Protein AF-A0AAJ2NSV7-F1 (afdb_monomer_lite)

Foldseek 3Di:
DDDDPPDDPWDWADQFDLDIDTDDPDPVVLVCCQPPVCVPCVVPDVHDDDDDPPDDDPHHDDDDDDPDQDPVRPDPVNVCVVVVVVHHDPDD

Secondary structure (DSSP, 8-state):
--PPTT--S-EEEEEETTEEEEE-SSHHHHHHHHHH-HHHHTTT-S------TT----------------GGG-SHHHHHHHHTTTS--S--

Organism: Alkalihalophilus pseudofirmus (NCBI:txid79885)

Structure (mmCIF, N/CA/C/O backbone):
data_AF-A0AAJ2NSV7-F1
#
_entry.id   AF-A0AAJ2NSV7-F1
#
loop_
_atom_site.group_PDB
_atom_site.id
_atom_site.type_symbol
_atom_site.label_atom_id
_atom_site.label_alt_id
_atom_site.label_comp_id
_atom_site.label_asym_id
_atom_site.label_entity_id
_atom_site.label_seq_id
_atom_site.pdbx_PDB_ins_code
_atom_site.Cartn_x
_atom_site.Cartn_y
_atom_site.Cartn_z
_atom_site.occupancy
_atom_site.B_iso_or_equiv
_atom_site.auth_seq_id
_atom_site.auth_comp_id
_atom_site.auth_asym_id
_atom_site.auth_atom_id
_atom_site.pdbx_PDB_model_num
ATOM 1 N N . LEU A 1 1 ? 7.832 -6.137 14.475 1.00 38.59 1 LEU A N 1
ATOM 2 C CA . LEU A 1 1 ? 7.037 -5.140 15.220 1.00 38.59 1 LEU A CA 1
ATOM 3 C C . LEU A 1 1 ? 7.894 -3.893 15.324 1.00 38.59 1 LEU A C 1
ATOM 5 O O . LEU A 1 1 ? 8.891 -3.925 16.032 1.00 38.59 1 LEU A O 1
ATOM 9 N N . VAL A 1 2 ? 7.601 -2.871 14.523 1.00 36.31 2 VAL A N 1
ATOM 10 C CA . VAL A 1 2 ? 8.289 -1.580 14.627 1.00 36.31 2 VAL A CA 1
ATOM 11 C C . VAL A 1 2 ? 7.578 -0.815 15.738 1.00 36.31 2 VAL A C 1
ATOM 13 O O . VAL A 1 2 ? 6.395 -0.525 15.601 1.00 36.31 2 VAL A O 1
ATOM 16 N N . LYS A 1 3 ? 8.264 -0.567 16.858 1.00 41.53 3 LYS A N 1
ATOM 17 C CA . LYS A 1 3 ? 7.796 0.358 17.894 1.00 41.53 3 LYS A CA 1
ATOM 18 C C . LYS A 1 3 ? 8.392 1.724 17.583 1.00 41.53 3 LYS A C 1
ATOM 20 O O . LYS A 1 3 ? 9.612 1.852 17.554 1.00 41.53 3 LYS A O 1
ATOM 25 N N . ALA A 1 4 ? 7.538 2.702 17.310 1.00 43.97 4 ALA A N 1
ATOM 26 C CA . ALA A 1 4 ? 7.923 4.106 17.281 1.00 43.97 4 ALA A CA 1
ATOM 27 C C . ALA A 1 4 ? 7.626 4.701 18.663 1.00 43.97 4 ALA A C 1
ATOM 29 O O . ALA A 1 4 ? 6.524 4.513 19.187 1.00 43.97 4 ALA A O 1
ATOM 30 N N . ASP A 1 5 ? 8.605 5.371 19.269 1.00 42.59 5 ASP A N 1
ATOM 31 C CA . ASP A 1 5 ? 8.431 6.023 20.568 1.00 42.59 5 ASP A CA 1
ATOM 32 C C . ASP A 1 5 ? 7.307 7.071 20.489 1.00 42.59 5 ASP A C 1
ATOM 34 O O . ASP A 1 5 ? 7.273 7.890 19.573 1.00 42.59 5 ASP A O 1
ATOM 38 N N . GLY A 1 6 ? 6.360 7.016 21.432 1.00 52.19 6 GLY A N 1
ATOM 39 C CA . GLY A 1 6 ? 5.161 7.870 21.451 1.00 52.19 6 GLY A CA 1
ATOM 40 C C . GLY A 1 6 ? 3.932 7.285 20.743 1.00 52.19 6 GLY A C 1
ATOM 41 O O . GLY A 1 6 ? 2.858 7.878 20.810 1.00 52.19 6 GLY A O 1
ATOM 42 N N . CYS A 1 7 ? 4.048 6.114 20.114 1.00 53.34 7 CYS A N 1
ATOM 43 C CA . CYS A 1 7 ? 2.913 5.402 19.537 1.00 53.34 7 CYS A CA 1
ATOM 44 C C . CYS A 1 7 ? 2.290 4.456 20.588 1.00 53.34 7 CYS A C 1
ATOM 46 O O . CYS A 1 7 ? 3.043 3.775 21.294 1.00 53.34 7 CYS A O 1
ATOM 48 N N . PRO A 1 8 ? 0.949 4.376 20.716 1.00 62.25 8 PRO A N 1
ATOM 49 C CA . PRO A 1 8 ? 0.298 3.316 21.489 1.00 62.25 8 PRO A CA 1
ATOM 50 C C . PRO A 1 8 ? 0.802 1.933 21.035 1.00 62.25 8 PRO A C 1
ATOM 52 O O . PRO A 1 8 ? 1.335 1.802 19.933 1.00 62.25 8 PRO A O 1
ATOM 55 N N . ASP A 1 9 ? 0.634 0.884 21.848 1.00 72.62 9 ASP A N 1
ATOM 56 C CA . ASP A 1 9 ? 0.894 -0.494 21.396 1.00 72.62 9 ASP A CA 1
ATOM 57 C C . ASP A 1 9 ? -0.133 -0.860 20.301 1.00 72.62 9 ASP A C 1
ATOM 59 O O . ASP A 1 9 ? -1.191 -1.422 20.573 1.00 72.62 9 ASP A O 1
ATOM 63 N N . ILE A 1 10 ? 0.162 -0.459 19.061 1.00 84.38 10 ILE A N 1
ATOM 64 C CA . ILE A 1 10 ? -0.654 -0.685 17.870 1.00 84.38 10 ILE A CA 1
ATOM 65 C C . ILE A 1 10 ? -0.099 -1.912 17.153 1.00 84.38 10 ILE A C 1
ATOM 67 O O . ILE A 1 10 ? 1.058 -1.946 16.720 1.00 84.38 10 ILE A O 1
ATOM 71 N N . GLY A 1 11 ? -0.933 -2.937 17.003 1.00 89.19 11 GLY A N 1
ATOM 72 C CA . GLY A 1 11 ? -0.619 -4.066 16.134 1.00 89.19 11 GLY A CA 1
ATOM 73 C C . GLY A 1 11 ? -0.695 -3.638 14.670 1.00 89.19 11 GLY A C 1
ATOM 74 O O . GLY A 1 11 ? -1.614 -2.927 14.285 1.00 89.19 11 GLY A O 1
ATOM 75 N N . VAL A 1 12 ? 0.244 -4.073 13.829 1.00 90.56 12 VAL A N 1
ATOM 76 C CA . VAL A 1 12 ? 0.222 -3.768 12.388 1.00 90.56 12 VAL A CA 1
ATOM 77 C C . VAL A 1 12 ? 0.184 -5.067 11.598 1.00 90.56 12 VAL A C 1
ATOM 79 O O . VAL A 1 12 ? 1.073 -5.909 11.748 1.00 90.56 12 VAL A O 1
ATOM 82 N N . ARG A 1 13 ? -0.826 -5.233 10.736 1.00 90.19 13 ARG A N 1
ATOM 83 C CA . ARG A 1 13 ? -0.926 -6.367 9.803 1.00 90.19 13 ARG A CA 1
ATOM 84 C C . ARG A 1 13 ? -1.001 -5.881 8.368 1.00 90.19 13 ARG A C 1
ATOM 86 O O . ARG A 1 13 ? -1.796 -5.010 8.044 1.00 90.19 13 ARG A O 1
ATOM 93 N N . PHE A 1 14 ? -0.205 -6.478 7.492 1.00 88.31 14 PHE A N 1
ATOM 94 C CA . PHE A 1 14 ? -0.293 -6.208 6.061 1.00 88.31 14 PHE A CA 1
ATOM 95 C C . PHE A 1 14 ? -1.522 -6.903 5.463 1.00 88.31 14 PHE A C 1
ATOM 97 O O . PHE A 1 14 ? -1.728 -8.092 5.705 1.00 88.31 14 PHE A O 1
ATOM 104 N N . LEU A 1 15 ? -2.328 -6.166 4.693 1.00 88.50 15 LEU A N 1
ATOM 105 C CA . LEU A 1 15 ? -3.559 -6.677 4.076 1.00 88.50 15 LEU A CA 1
ATOM 106 C C . LEU A 1 15 ? -3.416 -6.958 2.573 1.00 88.50 15 LEU A C 1
ATOM 108 O O . LEU A 1 15 ? -4.313 -7.550 1.976 1.00 88.50 15 LEU A O 1
ATOM 112 N N . GLY A 1 16 ? -2.298 -6.558 1.963 1.00 86.12 16 GLY A N 1
ATOM 113 C CA . GLY A 1 16 ? -2.094 -6.600 0.515 1.00 86.12 16 GLY A CA 1
ATOM 114 C C . GLY A 1 16 ? -2.152 -5.211 -0.121 1.00 86.12 16 GLY A C 1
ATOM 115 O O . GLY A 1 16 ? -2.662 -4.259 0.470 1.00 86.12 16 GLY A O 1
ATOM 116 N N . GLY A 1 17 ? -1.626 -5.097 -1.342 1.00 86.88 17 GLY A N 1
ATOM 117 C CA . GLY A 1 17 ? -1.506 -3.810 -2.032 1.00 86.88 17 GLY A CA 1
ATOM 118 C C . GLY A 1 17 ? -0.728 -2.801 -1.182 1.00 86.88 17 GLY A C 1
ATOM 119 O O . GLY A 1 17 ? 0.360 -3.114 -0.701 1.00 86.88 17 GLY A O 1
ATOM 120 N N . LEU A 1 18 ? -1.318 -1.625 -0.969 1.00 89.25 18 LEU A N 1
ATOM 121 C CA . LEU A 1 18 ? -0.803 -0.571 -0.086 1.00 89.25 18 LEU A CA 1
ATOM 122 C C . LEU A 1 18 ? -1.631 -0.433 1.206 1.00 89.25 18 LEU A C 1
ATOM 124 O O . LEU A 1 18 ? -1.650 0.625 1.829 1.00 89.25 18 LEU A O 1
ATOM 128 N N . PHE A 1 19 ? -2.328 -1.499 1.615 1.00 91.12 19 PHE A N 1
ATOM 129 C CA . PHE A 1 19 ? -3.211 -1.489 2.780 1.00 91.12 19 PHE A CA 1
ATOM 130 C C . PHE A 1 19 ? -2.597 -2.215 3.980 1.00 91.12 19 PHE A C 1
ATOM 132 O O . PHE A 1 19 ? -2.062 -3.325 3.876 1.00 91.12 19 PHE A O 1
ATOM 139 N N . VAL A 1 20 ? -2.752 -1.607 5.154 1.00 92.06 20 VAL A N 1
ATOM 140 C CA . VAL A 1 20 ? -2.413 -2.195 6.453 1.00 92.06 20 VAL A CA 1
ATOM 141 C C . VAL A 1 20 ? -3.594 -2.072 7.409 1.00 92.06 20 VAL A C 1
ATOM 143 O O . VAL A 1 20 ? -4.364 -1.116 7.345 1.00 92.06 20 VAL A O 1
ATOM 146 N N . LEU A 1 21 ? -3.727 -3.040 8.308 1.00 92.81 21 LEU A N 1
ATOM 147 C CA . LEU A 1 21 ? -4.627 -2.986 9.449 1.00 92.81 21 LEU A CA 1
ATOM 148 C C . LEU A 1 21 ? -3.844 -2.539 10.677 1.00 92.81 21 LEU A C 1
ATOM 150 O O . LEU A 1 21 ? -2.823 -3.145 11.009 1.00 92.81 21 LEU A O 1
ATOM 154 N N . LEU A 1 22 ? -4.363 -1.519 11.352 1.00 92.56 22 LEU A N 1
ATOM 155 C CA . LEU A 1 22 ? -3.900 -1.078 12.660 1.00 92.56 22 LEU A CA 1
ATOM 156 C C . LEU A 1 22 ? -4.849 -1.639 13.727 1.00 92.56 22 LEU A C 1
ATOM 158 O O . LEU A 1 22 ? -6.052 -1.380 13.695 1.00 92.56 22 LEU A O 1
ATOM 162 N N . GLU A 1 23 ? -4.316 -2.440 14.644 1.00 91.88 23 GLU A N 1
ATOM 163 C CA . GLU A 1 23 ? -5.052 -3.064 15.742 1.00 91.88 23 GLU A CA 1
ATOM 164 C C . GLU A 1 23 ? -4.828 -2.281 17.030 1.00 91.88 23 GLU A C 1
ATOM 166 O O . GLU A 1 23 ? -3.694 -2.103 17.471 1.00 91.88 23 GLU A O 1
ATOM 171 N N . PHE A 1 24 ? -5.928 -1.851 17.639 1.00 90.75 24 PHE A N 1
ATOM 172 C CA . PHE A 1 24 ? -5.952 -1.128 18.905 1.00 90.75 24 PHE A CA 1
ATOM 173 C C . PHE A 1 24 ? -6.606 -1.993 19.983 1.00 90.75 24 PHE A C 1
A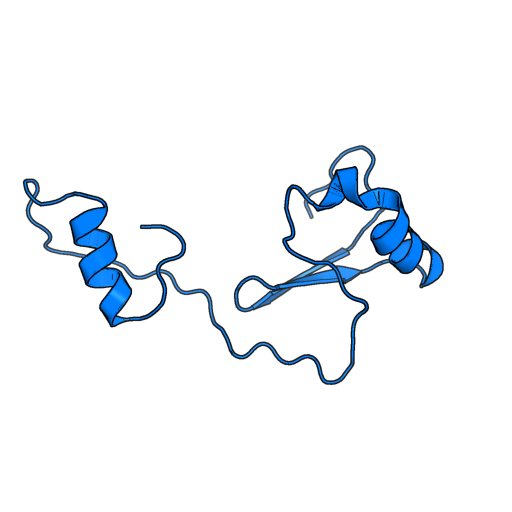TOM 175 O O . PHE A 1 24 ? -7.404 -2.881 19.677 1.00 90.75 24 PHE A O 1
ATOM 182 N N . ASN A 1 25 ? -6.294 -1.709 21.248 1.00 89.19 25 ASN A N 1
ATOM 183 C CA . ASN A 1 25 ? -6.867 -2.430 22.388 1.00 89.19 25 ASN A CA 1
ATOM 184 C C . ASN A 1 25 ? -8.377 -2.197 22.538 1.00 89.19 25 ASN A C 1
ATOM 186 O O . ASN A 1 25 ? -9.100 -3.085 22.986 1.00 89.19 25 ASN A O 1
ATOM 190 N N . ASP A 1 26 ? -8.849 -1.009 22.161 1.00 89.81 26 ASP A N 1
ATOM 191 C CA . ASP A 1 26 ? -10.247 -0.619 22.255 1.00 89.81 26 ASP A CA 1
ATOM 192 C C . ASP A 1 26 ? -10.651 0.334 21.119 1.00 89.81 26 ASP A C 1
ATOM 194 O O . ASP A 1 26 ? -9.824 0.913 20.409 1.00 89.81 26 ASP A O 1
ATOM 198 N N . GLU A 1 27 ? -11.964 0.469 20.930 1.00 91.00 27 GLU A N 1
ATOM 199 C CA . GLU A 1 27 ? -12.542 1.303 19.877 1.00 91.00 27 GLU A CA 1
ATOM 200 C C . GLU A 1 27 ? -12.308 2.804 20.110 1.00 91.00 27 GLU A C 1
ATOM 202 O O . GLU A 1 27 ? -12.189 3.560 19.144 1.00 91.00 27 GLU A O 1
ATOM 207 N N . ALA A 1 28 ? -12.232 3.247 21.368 1.00 91.62 28 ALA A N 1
ATOM 208 C CA . ALA A 1 28 ? -12.038 4.655 21.687 1.00 91.62 28 ALA A CA 1
ATOM 209 C C . ALA A 1 28 ? -10.642 5.118 21.252 1.00 91.62 28 ALA A C 1
ATOM 211 O O . ALA A 1 28 ? -10.538 6.147 20.593 1.00 91.62 28 ALA A O 1
ATOM 212 N N . GLY A 1 29 ? -9.602 4.322 21.515 1.00 90.06 29 GLY A N 1
ATOM 213 C CA . GLY A 1 29 ? -8.238 4.585 21.062 1.00 90.06 29 GLY A CA 1
ATOM 214 C C . GLY A 1 29 ? -8.103 4.590 19.538 1.00 90.06 29 GLY A C 1
ATOM 215 O O . GLY A 1 29 ? -7.415 5.446 18.989 1.00 90.06 29 GLY A O 1
ATOM 216 N N . ALA A 1 30 ? -8.808 3.696 18.835 1.00 91.19 30 ALA A N 1
ATOM 217 C CA . ALA A 1 30 ? -8.830 3.710 17.371 1.00 91.19 30 ALA A CA 1
ATOM 218 C C . ALA A 1 30 ? -9.483 4.990 16.819 1.00 91.19 30 ALA A C 1
ATOM 220 O O . ALA A 1 30 ? -8.948 5.620 15.908 1.00 91.19 30 ALA A O 1
ATOM 221 N N . ASN A 1 31 ? -10.630 5.392 17.376 1.00 92.62 31 ASN A N 1
ATOM 222 C CA . ASN A 1 31 ? -11.326 6.608 16.953 1.00 92.62 31 ASN A CA 1
ATOM 223 C C . ASN A 1 31 ? -10.520 7.872 17.284 1.00 92.62 31 ASN A C 1
ATOM 225 O O . ASN A 1 31 ? -10.457 8.782 16.460 1.00 92.62 31 ASN A O 1
ATOM 229 N N . ASP A 1 32 ? -9.886 7.919 18.457 1.00 91.56 32 ASP A N 1
ATOM 230 C CA . ASP A 1 32 ? -9.011 9.017 18.869 1.00 91.56 32 ASP A CA 1
ATOM 231 C C . AS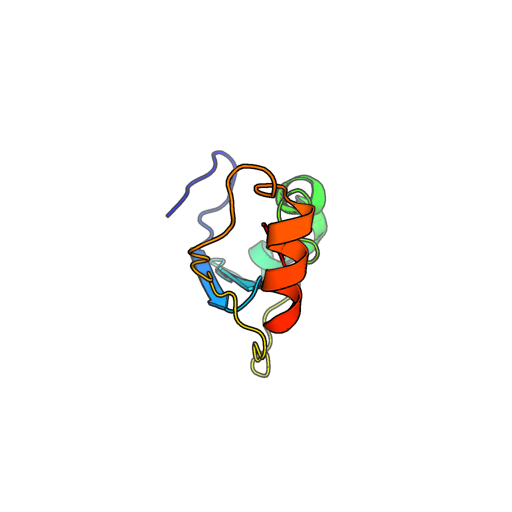P A 1 32 ? -7.816 9.157 17.920 1.00 91.56 32 ASP A C 1
ATOM 233 O O . ASP A 1 32 ? -7.570 10.241 17.398 1.00 91.56 32 ASP A O 1
ATOM 237 N N . PHE A 1 33 ? -7.154 8.048 17.577 1.00 90.62 33 PHE A N 1
ATOM 238 C CA . PHE A 1 33 ? -6.034 8.062 16.636 1.00 90.62 33 PHE A CA 1
ATOM 239 C C . PHE A 1 33 ? -6.446 8.568 15.245 1.00 90.62 33 PHE A C 1
ATOM 241 O O . PHE A 1 33 ? -5.736 9.365 14.632 1.00 90.62 33 PHE A O 1
ATOM 248 N N . ILE A 1 34 ? -7.619 8.160 14.751 1.00 91.38 34 ILE A N 1
ATOM 249 C CA . ILE A 1 34 ? -8.144 8.611 13.452 1.00 91.38 34 ILE A CA 1
ATOM 250 C C . ILE A 1 34 ? -8.467 10.114 13.464 1.00 91.38 34 ILE A C 1
ATOM 252 O O . ILE A 1 34 ? -8.186 10.802 12.484 1.00 91.38 34 ILE A O 1
ATOM 256 N N . LEU A 1 35 ? -9.075 10.624 14.539 1.00 91.56 35 LEU A N 1
ATOM 257 C CA . LEU A 1 35 ? -9.628 11.983 14.581 1.00 91.56 35 LEU A CA 1
ATOM 258 C C . LEU A 1 35 ? -8.637 13.034 15.091 1.00 91.56 35 LEU A C 1
ATOM 260 O O . LEU A 1 35 ? -8.623 14.152 14.579 1.00 91.56 35 LEU A O 1
ATOM 264 N N . ASN A 1 36 ? -7.830 12.680 16.089 1.00 91.88 36 ASN A N 1
ATOM 265 C CA . ASN A 1 36 ? -7.058 13.625 16.894 1.00 91.88 36 ASN A CA 1
ATOM 266 C C . ASN A 1 36 ? -5.541 13.491 16.714 1.00 91.88 36 ASN A C 1
ATOM 268 O O . ASN A 1 36 ? -4.819 14.398 17.110 1.00 91.88 36 ASN A O 1
ATOM 272 N N . SER A 1 37 ? -5.050 12.407 16.105 1.00 89.56 37 SER A N 1
ATOM 273 C CA . SER A 1 37 ? -3.609 12.151 15.911 1.00 89.56 37 SER A CA 1
ATOM 274 C C . SER A 1 37 ? -3.164 12.241 14.449 1.00 89.56 37 SER A C 1
ATOM 276 O O . SER A 1 37 ? -2.259 11.522 14.019 1.00 89.56 37 SER A O 1
ATOM 278 N N . LYS A 1 38 ? -3.829 13.083 13.652 1.00 89.38 38 LYS A N 1
ATOM 279 C CA . LYS A 1 38 ? -3.573 13.194 12.209 1.00 89.38 38 LYS A CA 1
ATOM 280 C C . LYS A 1 38 ? -2.127 13.569 11.886 1.00 89.38 38 LYS A C 1
ATOM 282 O O . LYS A 1 38 ? -1.544 12.985 10.981 1.00 89.38 38 LYS A O 1
ATOM 287 N N . ASP A 1 39 ? -1.551 14.469 12.669 1.00 89.81 39 ASP A N 1
ATOM 288 C CA . ASP A 1 39 ? -0.153 14.905 12.602 1.00 89.81 39 ASP A CA 1
ATOM 289 C C . ASP A 1 39 ? 0.855 13.749 12.720 1.00 89.81 39 ASP A C 1
ATOM 291 O O . ASP A 1 39 ? 1.963 13.820 12.185 1.00 89.81 39 ASP A O 1
ATOM 295 N N . ILE A 1 40 ? 0.466 12.660 13.387 1.00 87.25 40 ILE A N 1
ATOM 296 C CA . ILE A 1 40 ? 1.303 11.472 13.551 1.00 87.25 40 ILE A CA 1
ATOM 297 C C . ILE A 1 40 ? 1.255 10.604 12.293 1.00 87.25 40 ILE A C 1
ATOM 299 O O . ILE A 1 40 ? 2.294 10.197 11.772 1.00 87.25 40 ILE A O 1
ATOM 303 N N . TRP A 1 41 ? 0.054 10.283 11.808 1.00 88.31 41 TRP A N 1
ATOM 304 C CA . TRP A 1 41 ? -0.120 9.238 10.798 1.00 88.31 41 TRP A CA 1
ATOM 305 C C . TRP A 1 41 ? -0.175 9.744 9.354 1.00 88.31 41 TRP A C 1
ATOM 307 O O . TRP A 1 41 ? 0.045 8.951 8.435 1.00 88.31 41 TRP A O 1
ATOM 317 N N . GLU A 1 42 ? -0.425 11.036 9.120 1.00 91.50 42 GLU A N 1
ATOM 318 C CA . GLU A 1 42 ? -0.578 11.592 7.764 1.00 91.50 42 GLU A CA 1
ATOM 319 C C . GLU A 1 42 ? 0.702 11.521 6.921 1.00 91.50 42 GLU A C 1
ATOM 321 O O . GLU A 1 42 ? 0.640 11.514 5.694 1.00 91.50 42 GLU A O 1
ATOM 326 N N . ASN A 1 43 ? 1.862 11.393 7.570 1.00 89.06 43 ASN A N 1
ATOM 327 C CA . ASN A 1 43 ? 3.145 11.211 6.891 1.00 89.06 43 ASN A CA 1
ATOM 328 C C . ASN A 1 43 ? 3.309 9.816 6.268 1.00 89.06 43 ASN A C 1
ATOM 330 O O . ASN A 1 43 ? 4.195 9.620 5.436 1.00 89.06 43 ASN A O 1
ATOM 334 N N . TRP A 1 44 ? 2.506 8.836 6.689 1.00 88.12 44 TRP A N 1
ATOM 335 C CA . TRP A 1 44 ? 2.641 7.437 6.267 1.00 88.12 44 TRP A CA 1
ATOM 336 C C . TRP A 1 44 ? 1.414 6.920 5.524 1.00 88.12 44 TRP A C 1
ATOM 338 O O . TRP A 1 44 ? 1.546 6.060 4.654 1.00 88.12 44 TRP A O 1
ATOM 348 N N . PHE A 1 45 ? 0.227 7.433 5.852 1.00 91.00 45 PHE A N 1
ATOM 349 C CA . PHE A 1 45 ? -1.032 6.959 5.294 1.00 91.00 45 PHE A CA 1
ATOM 350 C C . PHE A 1 45 ? -1.788 8.088 4.609 1.00 91.00 45 PHE A C 1
ATOM 352 O O . PHE A 1 45 ? -2.032 9.144 5.187 1.00 91.00 45 PHE A O 1
ATOM 359 N N . THR A 1 46 ? -2.240 7.821 3.386 1.00 91.00 46 THR A N 1
ATOM 360 C CA . THR A 1 46 ? -3.106 8.740 2.635 1.00 91.00 46 THR A CA 1
ATOM 361 C C . THR A 1 46 ? -4.494 8.865 3.264 1.00 91.00 46 THR A C 1
ATOM 363 O O . THR A 1 46 ? -5.138 9.904 3.142 1.00 91.00 46 THR A O 1
ATOM 366 N N . SER A 1 47 ? -4.967 7.818 3.944 1.00 91.56 47 SER A N 1
ATOM 367 C CA . SER A 1 47 ? -6.219 7.825 4.697 1.00 91.56 47 SER A CA 1
ATOM 368 C C . SER A 1 47 ? -6.206 6.762 5.791 1.00 91.56 47 SER A C 1
ATOM 370 O O . SER A 1 47 ? -5.605 5.700 5.624 1.00 91.56 47 SER A O 1
ATOM 372 N N . LEU A 1 48 ? -6.914 7.035 6.886 1.00 93.00 48 LEU A N 1
ATOM 373 C CA . LEU A 1 48 ? -7.273 6.046 7.894 1.00 93.00 48 LEU A CA 1
ATOM 374 C C . LEU A 1 48 ? -8.791 5.979 8.015 1.00 93.00 48 LEU A C 1
ATOM 376 O O . LEU A 1 48 ? -9.469 6.999 8.130 1.00 93.00 48 LEU A O 1
ATOM 380 N N . VAL A 1 49 ? -9.320 4.760 7.993 1.00 91.62 49 VAL A N 1
ATOM 381 C CA . VAL A 1 49 ? -10.752 4.483 8.117 1.00 91.62 49 VAL A CA 1
ATOM 382 C C . VAL A 1 49 ? -10.972 3.352 9.109 1.00 91.62 49 VAL A C 1
ATOM 384 O O . VAL A 1 49 ? -10.134 2.462 9.258 1.00 91.62 49 VAL A O 1
ATOM 387 N N . LYS A 1 50 ? -12.120 3.370 9.788 1.00 93.12 50 LYS A N 1
ATOM 388 C CA . LYS A 1 50 ? -12.504 2.286 10.691 1.00 93.12 50 LYS A CA 1
ATOM 389 C C . LYS A 1 50 ? -12.711 0.993 9.896 1.00 93.12 50 LYS A C 1
ATOM 391 O O . LYS A 1 50 ? -13.354 1.009 8.847 1.00 93.12 50 LYS A O 1
ATOM 396 N N . TRP A 1 51 ? -12.197 -0.120 10.418 1.00 91.12 51 TRP A N 1
ATOM 397 C CA . TRP A 1 51 ? -12.315 -1.435 9.786 1.00 91.12 51 TRP A CA 1
ATOM 398 C C . TRP A 1 51 ? -13.775 -1.834 9.526 1.00 91.12 51 TRP A C 1
ATOM 400 O O . TRP A 1 51 ? -14.637 -1.688 10.399 1.00 91.12 51 TRP A O 1
ATOM 410 N N . GLN A 1 52 ? -14.032 -2.400 8.345 1.00 89.31 52 GLN A N 1
ATOM 411 C CA . GLN A 1 52 ? -15.330 -2.942 7.943 1.00 89.31 52 GLN A CA 1
ATOM 412 C C . GLN A 1 52 ? -15.175 -4.400 7.496 1.00 89.31 52 GLN A C 1
ATOM 414 O O . GLN A 1 52 ? -14.170 -4.776 6.897 1.00 89.31 52 GLN A O 1
ATOM 419 N N . LYS A 1 53 ? -16.162 -5.248 7.811 1.00 88.50 53 LYS A N 1
ATOM 420 C CA . LYS A 1 53 ? -16.089 -6.705 7.568 1.00 88.50 53 LYS A CA 1
ATOM 421 C C . LYS A 1 53 ? -16.077 -7.087 6.085 1.00 88.50 53 LYS A C 1
ATOM 423 O O . LYS A 1 53 ? -15.655 -8.187 5.753 1.00 88.50 53 LYS A O 1
ATOM 428 N N . ASP A 1 54 ? -16.578 -6.215 5.227 1.00 90.00 54 ASP A N 1
ATOM 429 C CA . ASP A 1 54 ? -16.644 -6.360 3.774 1.00 90.00 54 ASP A CA 1
ATOM 430 C C . ASP A 1 54 ? -15.408 -5.792 3.059 1.00 90.00 54 ASP A C 1
ATOM 432 O O . ASP A 1 54 ? -15.297 -5.898 1.833 1.00 90.00 54 ASP A O 1
ATOM 436 N N . PHE A 1 55 ? -14.443 -5.244 3.808 1.00 88.31 55 PHE A N 1
ATOM 437 C CA . PHE A 1 55 ? -13.190 -4.769 3.242 1.00 88.31 55 PHE A CA 1
ATOM 438 C C . PHE A 1 55 ? -12.456 -5.904 2.519 1.00 88.31 55 PHE A C 1
ATOM 440 O O . PHE A 1 55 ? -12.119 -6.936 3.099 1.00 88.31 55 PHE A O 1
ATOM 447 N N . THR A 1 56 ? -12.193 -5.695 1.230 1.00 87.44 56 THR A N 1
ATOM 448 C CA . THR A 1 56 ? -11.513 -6.665 0.369 1.00 87.44 56 THR A CA 1
ATOM 449 C C . THR A 1 56 ? -10.443 -5.954 -0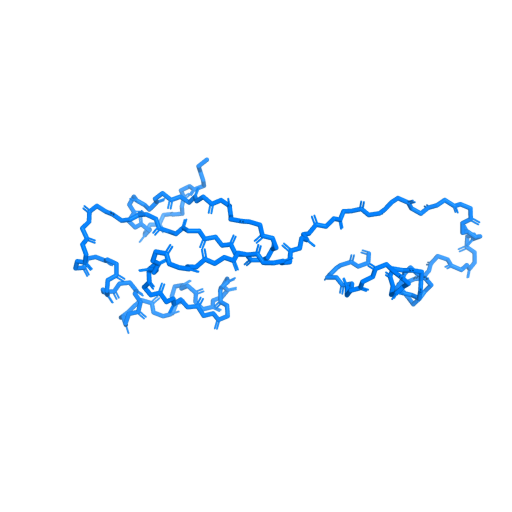.446 1.00 87.44 56 THR A C 1
ATOM 451 O O . THR A 1 56 ? -10.755 -5.073 -1.247 1.00 87.44 56 THR A O 1
ATOM 454 N N . VAL A 1 57 ? -9.186 -6.377 -0.299 1.00 86.12 57 VAL A N 1
ATOM 455 C CA . VAL A 1 57 ? -8.085 -5.882 -1.132 1.00 86.12 57 VAL A CA 1
ATOM 456 C C . VAL A 1 57 ? -8.089 -6.627 -2.465 1.00 86.12 57 VAL A C 1
ATOM 458 O O . VAL A 1 57 ? -7.924 -7.846 -2.508 1.00 86.12 57 VAL A O 1
ATOM 461 N N . LYS A 1 58 ? -8.286 -5.894 -3.564 1.00 82.50 58 LYS A N 1
ATOM 462 C CA . LYS A 1 58 ? -8.221 -6.449 -4.930 1.00 82.50 58 LYS A CA 1
ATOM 463 C C . LYS A 1 58 ? -6.848 -6.275 -5.579 1.00 82.50 58 LYS A C 1
ATOM 465 O O . LYS A 1 58 ? -6.518 -6.996 -6.517 1.00 82.50 58 LYS A O 1
ATOM 470 N N . GLU A 1 59 ? -6.064 -5.334 -5.075 1.00 82.88 59 GLU A N 1
ATOM 471 C CA . GLU A 1 59 ? -4.750 -4.979 -5.600 1.00 82.88 59 GLU A CA 1
ATOM 472 C C . GLU A 1 59 ? -3.645 -5.845 -4.990 1.00 82.88 59 GLU A C 1
ATOM 474 O O . GLU A 1 59 ? -3.774 -6.398 -3.895 1.00 82.88 59 GLU A O 1
ATOM 479 N N . ARG A 1 60 ? -2.529 -5.977 -5.707 1.00 84.88 60 ARG A N 1
ATOM 480 C CA . ARG A 1 60 ? -1.355 -6.717 -5.242 1.00 84.88 60 ARG A CA 1
ATOM 481 C C . ARG A 1 60 ? -0.110 -5.896 -5.505 1.00 84.88 60 ARG A C 1
ATOM 483 O O . ARG A 1 60 ? 0.054 -5.366 -6.597 1.00 84.88 60 ARG A O 1
ATOM 490 N N . LEU A 1 61 ? 0.774 -5.856 -4.515 1.00 88.62 61 LEU A N 1
ATOM 491 C CA . LEU A 1 61 ? 2.124 -5.352 -4.698 1.00 88.62 61 LEU A CA 1
ATOM 492 C C . LEU A 1 61 ? 3.006 -6.521 -5.140 1.00 88.62 61 LEU A C 1
ATOM 494 O O . LEU A 1 61 ? 3.018 -7.570 -4.492 1.00 88.62 61 LEU A O 1
ATOM 498 N N . ALA A 1 62 ? 3.710 -6.353 -6.252 1.00 89.44 62 ALA A N 1
ATOM 499 C CA . ALA A 1 62 ? 4.636 -7.344 -6.777 1.00 89.44 62 ALA A CA 1
ATOM 500 C C . ALA A 1 62 ? 5.945 -6.663 -7.174 1.00 89.44 62 ALA A C 1
ATOM 502 O O . ALA A 1 62 ? 5.946 -5.524 -7.631 1.00 89.44 62 ALA A O 1
ATOM 503 N N . SER A 1 63 ? 7.054 -7.380 -7.006 1.00 91.25 63 SER A N 1
ATOM 504 C CA . SER A 1 63 ? 8.353 -6.969 -7.530 1.00 91.25 63 SER A CA 1
ATOM 505 C C . SER A 1 63 ? 8.625 -7.751 -8.808 1.00 91.25 63 SER A C 1
ATOM 507 O O . SER A 1 63 ? 8.454 -8.972 -8.840 1.00 91.25 63 SER A O 1
ATOM 509 N N . ILE A 1 64 ? 9.016 -7.042 -9.863 1.00 92.19 64 ILE A N 1
ATOM 510 C CA . ILE A 1 64 ? 9.433 -7.640 -11.129 1.00 92.19 64 ILE A CA 1
ATOM 511 C C . ILE A 1 64 ? 10.951 -7.558 -11.243 1.00 92.19 64 ILE A C 1
ATOM 513 O O . ILE A 1 64 ? 11.561 -6.552 -10.891 1.00 92.19 64 ILE A O 1
ATOM 517 N N . LEU A 1 65 ? 11.561 -8.624 -11.750 1.00 94.56 65 LEU A N 1
ATOM 518 C CA . LEU A 1 65 ? 12.994 -8.667 -12.001 1.00 94.56 65 LEU A CA 1
ATOM 519 C C . LEU A 1 65 ? 13.241 -8.452 -13.495 1.00 94.56 65 LEU A C 1
ATOM 521 O O . LEU A 1 65 ? 12.798 -9.247 -14.323 1.00 94.56 65 LEU A O 1
ATOM 525 N N . ILE A 1 66 ? 13.932 -7.365 -13.834 1.00 93.81 66 ILE A N 1
ATOM 526 C CA . ILE A 1 66 ? 14.199 -6.969 -15.218 1.00 93.81 66 ILE A CA 1
ATOM 527 C C . ILE A 1 66 ? 15.645 -7.333 -15.570 1.00 93.81 66 ILE A C 1
ATOM 529 O O . ILE A 1 66 ? 16.591 -6.905 -14.910 1.00 93.81 66 ILE A O 1
ATOM 533 N N . HIS A 1 67 ? 15.825 -8.107 -16.640 1.00 94.88 67 HIS A N 1
ATOM 534 C CA . HIS A 1 67 ? 17.134 -8.524 -17.142 1.00 94.88 67 HIS A CA 1
ATOM 535 C C . HIS A 1 67 ? 17.360 -8.051 -18.579 1.00 94.88 67 HIS A C 1
ATOM 537 O O . HIS A 1 67 ? 16.415 -7.875 -19.342 1.00 94.88 67 HIS A O 1
ATOM 543 N N . GLY A 1 68 ? 18.631 -7.895 -18.961 1.00 95.62 68 GLY A N 1
ATOM 544 C CA . GLY A 1 68 ? 19.016 -7.629 -20.351 1.00 95.62 68 GLY A CA 1
ATOM 545 C C . GLY A 1 68 ? 18.856 -6.180 -20.814 1.00 95.62 68 GLY A C 1
ATOM 546 O O . GLY A 1 68 ? 19.007 -5.922 -22.005 1.00 95.62 68 GLY A O 1
ATOM 547 N N . VAL A 1 69 ? 18.591 -5.230 -19.910 1.00 95.62 69 VAL A N 1
ATOM 548 C CA . VAL A 1 69 ? 18.592 -3.802 -20.261 1.00 95.62 69 VAL A CA 1
ATOM 549 C C . VAL A 1 69 ? 20.042 -3.351 -20.493 1.00 95.62 69 VAL A C 1
ATOM 551 O O . VAL A 1 69 ? 20.876 -3.535 -19.602 1.00 95.62 69 VAL A O 1
ATOM 554 N N . PRO A 1 70 ? 20.377 -2.793 -21.671 1.00 96.69 70 PRO A N 1
ATOM 555 C CA . PRO A 1 70 ? 21.723 -2.307 -21.950 1.00 96.69 70 PRO A CA 1
ATOM 556 C C . PRO A 1 70 ? 22.152 -1.202 -20.969 1.00 96.69 70 PRO A C 1
ATOM 558 O O . PRO A 1 70 ? 21.320 -0.365 -20.623 1.00 96.69 70 PRO A O 1
ATOM 561 N N . PRO A 1 71 ? 23.446 -1.097 -20.599 1.0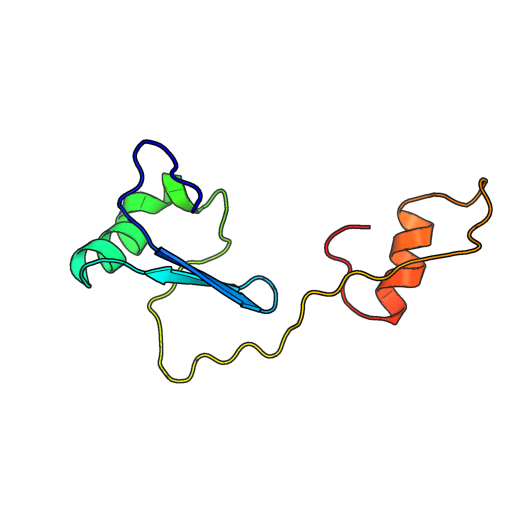0 96.00 71 PRO A N 1
ATOM 562 C CA . PRO A 1 71 ? 23.906 -0.089 -19.636 1.00 96.00 71 PRO A CA 1
ATOM 563 C C . PRO A 1 71 ? 23.572 1.360 -20.015 1.00 96.00 71 PRO A C 1
ATOM 565 O O . PRO A 1 71 ? 23.297 2.178 -19.147 1.00 96.00 71 PRO A O 1
ATOM 568 N N . HIS A 1 72 ? 23.551 1.687 -21.312 1.00 95.94 72 HIS A N 1
ATOM 569 C CA . HIS A 1 72 ? 23.204 3.031 -21.790 1.00 95.94 72 HIS A CA 1
ATOM 570 C C . HIS A 1 72 ? 21.704 3.363 -21.674 1.00 95.94 72 HIS A C 1
ATOM 572 O O . HIS A 1 72 ? 21.325 4.513 -21.866 1.00 95.94 72 HIS A O 1
ATOM 578 N N . ALA A 1 73 ? 20.861 2.367 -21.387 1.00 95.44 73 ALA A N 1
ATOM 579 C CA . ALA A 1 73 ? 19.420 2.493 -21.191 1.00 95.44 73 ALA A CA 1
ATOM 580 C C . ALA A 1 73 ? 19.004 2.183 -19.738 1.00 95.44 73 ALA A C 1
ATOM 582 O O . ALA A 1 73 ? 17.825 1.995 -19.459 1.00 95.44 73 ALA A O 1
ATOM 583 N N . TRP A 1 74 ? 19.943 2.116 -18.787 1.00 95.62 74 TRP A N 1
ATOM 584 C CA . TRP A 1 74 ? 19.629 2.000 -17.357 1.00 95.62 74 TRP A CA 1
ATOM 585 C C . TRP A 1 74 ? 19.183 3.342 -16.784 1.00 95.62 74 TRP A C 1
ATOM 587 O O . TRP A 1 74 ? 19.919 4.035 -16.086 1.00 95.62 74 TRP A O 1
ATOM 597 N N . THR A 1 75 ? 17.950 3.706 -17.111 1.00 95.44 75 THR A N 1
ATOM 598 C CA . THR A 1 75 ? 17.272 4.901 -16.615 1.00 95.44 75 THR A CA 1
ATOM 599 C C . THR A 1 75 ? 15.936 4.517 -15.996 1.00 95.44 75 THR A C 1
ATOM 601 O O . THR A 1 75 ? 15.321 3.530 -16.409 1.00 95.44 75 THR A O 1
ATOM 604 N N . GLU A 1 76 ? 15.456 5.314 -15.038 1.00 94.94 76 GLU A N 1
ATOM 605 C CA . GLU A 1 76 ? 14.113 5.138 -14.468 1.00 94.94 76 GLU A CA 1
ATOM 606 C C . GLU A 1 76 ? 13.044 5.105 -15.559 1.00 94.94 76 GLU A C 1
ATOM 608 O O . GLU A 1 76 ? 12.150 4.272 -15.502 1.00 94.94 76 GLU A O 1
ATOM 613 N N . ASP A 1 77 ? 13.163 5.934 -16.600 1.00 95.62 77 ASP A N 1
ATOM 614 C CA . ASP A 1 77 ? 12.239 5.925 -17.739 1.00 95.62 77 ASP A CA 1
ATOM 615 C C . ASP A 1 77 ? 12.162 4.556 -18.423 1.00 95.62 77 ASP A C 1
ATOM 617 O O . ASP A 1 77 ? 11.072 4.090 -18.759 1.00 95.62 77 ASP A O 1
ATOM 621 N N . SER A 1 78 ? 13.304 3.885 -18.593 1.00 95.69 78 SER A N 1
ATOM 622 C CA . SER A 1 78 ? 13.365 2.568 -19.230 1.00 95.69 78 SER A CA 1
ATOM 623 C C . SER A 1 78 ? 12.745 1.489 -18.343 1.00 95.69 78 SER A C 1
ATOM 625 O O . SER A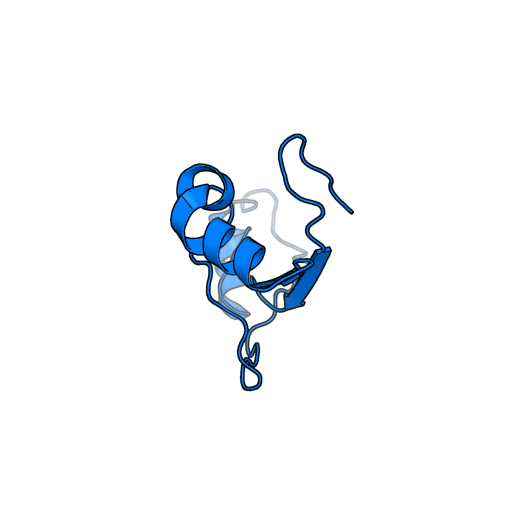 1 78 ? 11.954 0.676 -18.824 1.00 95.69 78 SER A O 1
ATOM 627 N N . PHE A 1 79 ? 13.037 1.501 -17.040 1.00 95.88 79 PHE A N 1
ATOM 628 C CA . PHE A 1 79 ? 12.430 0.563 -16.090 1.00 95.88 79 PHE A CA 1
ATOM 629 C C . PHE A 1 79 ? 10.929 0.815 -15.913 1.00 95.88 79 PHE A C 1
ATOM 631 O O . PHE A 1 79 ? 10.143 -0.130 -15.951 1.00 95.88 79 PHE A O 1
ATOM 638 N N . ASN A 1 80 ? 10.509 2.080 -15.835 1.00 95.94 80 ASN A N 1
ATOM 639 C CA . ASN A 1 80 ? 9.108 2.488 -15.788 1.00 95.94 80 ASN A CA 1
ATOM 640 C C . ASN A 1 80 ? 8.349 2.044 -17.039 1.00 95.94 80 ASN A C 1
ATOM 642 O O . ASN A 1 80 ? 7.228 1.550 -16.931 1.00 95.94 80 ASN A O 1
ATOM 646 N N . ALA A 1 81 ? 8.938 2.202 -18.229 1.00 95.56 81 ALA A N 1
ATOM 647 C CA . ALA A 1 81 ? 8.319 1.763 -19.476 1.00 95.56 81 ALA A CA 1
ATOM 648 C C . ALA A 1 81 ? 8.058 0.249 -19.479 1.00 95.56 81 ALA A C 1
ATOM 650 O O . ALA A 1 81 ? 6.992 -0.183 -19.912 1.00 95.56 81 ALA A O 1
ATOM 651 N N . ILE A 1 82 ? 8.992 -0.547 -18.947 1.00 95.19 82 ILE A N 1
ATOM 652 C CA . ILE A 1 82 ? 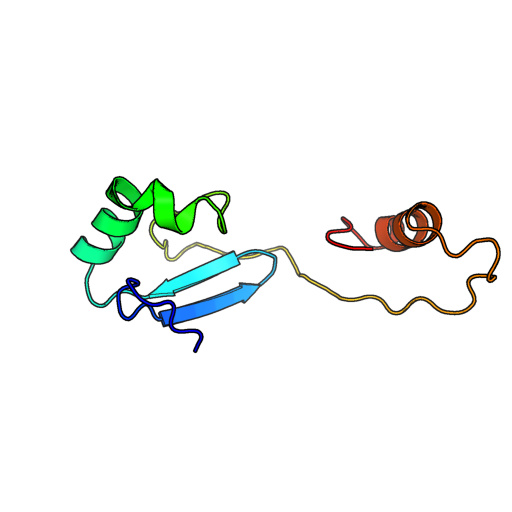8.833 -2.001 -18.809 1.00 95.19 82 ILE A CA 1
ATOM 653 C C . ILE A 1 82 ? 7.793 -2.332 -17.730 1.00 95.19 82 ILE A C 1
ATOM 655 O O . ILE A 1 82 ? 6.879 -3.117 -17.978 1.00 95.19 82 ILE A O 1
ATOM 659 N N . GLY A 1 83 ? 7.893 -1.722 -16.547 1.00 95.25 83 GLY A N 1
ATOM 660 C CA . GLY A 1 83 ? 6.991 -1.976 -15.423 1.00 95.25 83 GLY A CA 1
ATOM 661 C C . GLY A 1 83 ? 5.530 -1.660 -15.738 1.00 95.25 83 GLY A C 1
ATOM 662 O O . GLY A 1 83 ? 4.648 -2.447 -15.395 1.00 95.25 83 GLY A O 1
ATOM 663 N N . LYS A 1 84 ? 5.279 -0.590 -16.504 1.00 95.50 84 LYS A N 1
ATOM 664 C CA . LYS A 1 84 ? 3.938 -0.185 -16.960 1.00 95.50 84 LYS A CA 1
ATOM 665 C C . LYS A 1 84 ? 3.218 -1.233 -17.814 1.00 95.50 84 LYS A C 1
ATOM 667 O O . LYS A 1 84 ? 2.000 -1.165 -17.944 1.00 95.50 84 LYS A O 1
ATOM 672 N N . VAL A 1 85 ? 3.932 -2.213 -18.376 1.00 95.50 85 VAL A N 1
ATOM 673 C CA . VAL A 1 85 ? 3.322 -3.348 -19.095 1.00 95.50 85 VAL A CA 1
ATOM 674 C C . VAL A 1 85 ? 2.630 -4.323 -18.133 1.00 95.50 85 VAL A C 1
ATOM 676 O O . VAL A 1 85 ? 1.688 -5.007 -18.526 1.00 95.50 85 VAL A O 1
ATOM 679 N N . PHE A 1 86 ? 3.069 -4.384 -16.874 1.00 92.31 86 PHE A N 1
ATOM 680 C CA . PHE A 1 86 ? 2.567 -5.325 -15.868 1.00 92.31 86 PHE A CA 1
ATOM 681 C C . PHE A 1 86 ? 1.608 -4.687 -14.856 1.00 92.31 86 PHE A C 1
ATOM 683 O O . PHE A 1 86 ? 0.857 -5.408 -14.199 1.00 92.31 86 PHE A O 1
ATOM 690 N N . GLY A 1 87 ? 1.611 -3.359 -14.726 1.00 92.25 87 GLY A N 1
ATOM 691 C CA . GLY A 1 87 ? 0.724 -2.633 -13.824 1.00 92.25 87 GLY A CA 1
ATOM 692 C C . GLY A 1 87 ? 1.207 -1.217 -13.531 1.00 92.25 87 GLY A C 1
ATOM 693 O O . GLY A 1 87 ? 2.061 -0.673 -14.227 1.00 92.25 87 GLY A O 1
ATOM 694 N N . GLU A 1 88 ? 0.651 -0.614 -12.486 1.00 92.19 88 GLU A N 1
ATOM 695 C CA . GLU A 1 88 ? 1.135 0.665 -11.970 1.00 92.19 88 GLU A CA 1
ATOM 696 C C . GLU A 1 88 ? 2.499 0.486 -11.287 1.00 92.19 88 GLU A C 1
ATOM 698 O O . GLU A 1 88 ? 2.696 -0.437 -10.494 1.00 92.19 88 GLU A O 1
ATOM 703 N N . VAL A 1 89 ? 3.453 1.363 -11.608 1.00 93.44 89 VAL A N 1
ATOM 704 C CA . VAL A 1 89 ? 4.795 1.326 -11.019 1.00 93.44 89 VAL A CA 1
ATOM 705 C C . VAL A 1 89 ? 4.808 2.191 -9.766 1.00 93.44 89 VAL A C 1
ATOM 707 O O . VAL A 1 89 ? 4.658 3.406 -9.852 1.00 93.44 89 VAL A O 1
ATOM 710 N N . VAL A 1 90 ? 5.002 1.551 -8.611 1.00 91.31 90 VAL A N 1
ATOM 711 C CA . VAL A 1 90 ? 5.094 2.227 -7.304 1.00 91.31 90 VAL A CA 1
ATOM 712 C C . VAL A 1 90 ? 6.518 2.717 -7.030 1.00 91.31 90 VAL A C 1
ATOM 714 O O . VAL A 1 90 ? 6.709 3.794 -6.476 1.00 91.31 90 VAL A O 1
ATOM 717 N N . SER A 1 91 ? 7.517 1.930 -7.433 1.00 88.06 91 SER A N 1
ATOM 718 C CA . SER A 1 91 ? 8.935 2.288 -7.390 1.00 88.06 91 SER A CA 1
ATOM 719 C C . SER A 1 91 ? 9.650 1.581 -8.544 1.00 88.06 91 SER A C 1
ATOM 721 O O . SER A 1 91 ? 9.530 0.352 -8.623 1.00 88.06 91 SER A O 1
ATOM 723 N N . PRO A 1 92 ? 10.336 2.315 -9.436 1.00 76.44 92 PRO A N 1
ATOM 724 C CA . PRO A 1 92 ? 11.225 1.726 -10.432 1.00 76.44 92 PRO A CA 1
ATOM 725 C C . PRO A 1 92 ? 12.498 1.137 -9.811 1.00 76.44 92 PRO A C 1
ATOM 727 O O . PRO A 1 92 ? 12.822 1.487 -8.650 1.00 76.44 92 PRO A O 1
#

Radius of gyration: 18.23 Å; chains: 1; bounding box: 40×24×44 Å

pLDDT: mean 87.04, std 13.37, range [36.31, 96.69]

Sequence (92 aa):
LVKADGCPDIGVRFLGGLFVLLEFNDEAGANDFILNSKDIWENWFTSLVKWQKDFTVKERLASILIHGVPPHAWTEDSFNAIGKVFGEVVSP